Protein AF-A0A139WUT9-F1 (afdb_monomer_lite)

Structure (mmCIF, N/CA/C/O backbone):
data_AF-A0A139WUT9-F1
#
_entry.id   AF-A0A139WUT9-F1
#
loop_
_atom_site.group_PDB
_atom_site.id
_atom_site.type_symbol
_atom_site.label_atom_id
_atom_site.label_alt_id
_atom_site.label_comp_id
_atom_site.label_asym_id
_atom_site.label_entity_id
_atom_site.label_seq_id
_atom_site.pdbx_PDB_ins_code
_atom_site.Cartn_x
_atom_site.Cartn_y
_atom_site.Cartn_z
_atom_site.occupancy
_atom_site.B_iso_or_equiv
_atom_site.auth_seq_id
_atom_site.auth_comp_id
_atom_site.auth_asym_id
_atom_site.auth_atom_id
_atom_site.pdbx_PDB_model_num
ATOM 1 N N . MET A 1 1 ? 3.128 1.477 -8.642 1.00 85.12 1 MET A N 1
ATOM 2 C CA . MET A 1 1 ? 2.093 1.131 -7.634 1.00 85.12 1 MET A CA 1
ATOM 3 C C . MET A 1 1 ? 1.012 0.170 -8.130 1.00 85.12 1 MET A C 1
ATOM 5 O O . MET A 1 1 ? 0.556 -0.625 -7.320 1.00 85.12 1 MET A O 1
ATOM 9 N N . SER A 1 2 ? 0.575 0.210 -9.398 1.00 88.88 2 SER A N 1
ATOM 10 C CA . SER A 1 2 ? -0.510 -0.661 -9.900 1.00 88.88 2 SER A CA 1
ATOM 11 C C . SER A 1 2 ? -0.228 -2.159 -9.705 1.00 88.88 2 SER A C 1
ATOM 13 O O . SER A 1 2 ? -1.045 -2.843 -9.092 1.00 88.88 2 SER A O 1
ATOM 15 N N . ILE A 1 3 ? 0.965 -2.623 -10.101 1.00 90.62 3 ILE A N 1
ATOM 16 C CA . ILE A 1 3 ? 1.461 -3.992 -9.855 1.00 90.62 3 ILE A CA 1
ATOM 17 C C . ILE A 1 3 ? 1.461 -4.313 -8.352 1.00 90.62 3 ILE A C 1
ATOM 19 O O . ILE A 1 3 ? 0.866 -5.290 -7.915 1.00 90.62 3 ILE A O 1
ATOM 23 N N . ALA A 1 4 ? 2.057 -3.441 -7.529 1.00 91.75 4 ALA A N 1
ATOM 24 C CA . ALA A 1 4 ? 2.147 -3.640 -6.079 1.00 91.75 4 ALA A CA 1
ATOM 25 C C . ALA A 1 4 ? 0.775 -3.800 -5.399 1.00 91.75 4 ALA A C 1
ATOM 27 O O . ALA A 1 4 ? 0.636 -4.568 -4.453 1.00 91.75 4 ALA A O 1
ATOM 28 N N . ARG A 1 5 ? -0.248 -3.107 -5.911 1.00 92.00 5 ARG A N 1
ATOM 29 C CA . ARG A 1 5 ? 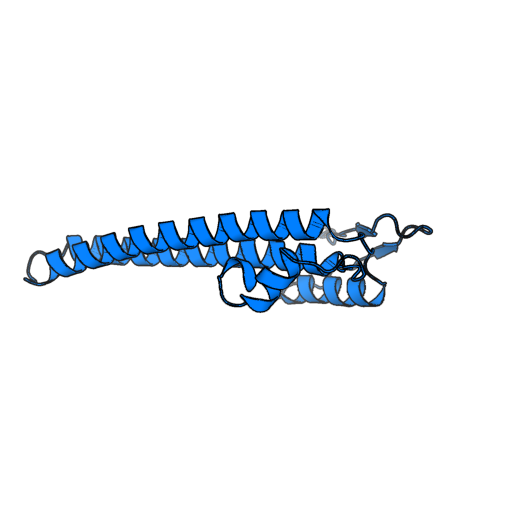-1.639 -3.191 -5.444 1.00 92.00 5 ARG A CA 1
ATOM 30 C C . ARG A 1 5 ? -2.425 -4.357 -6.057 1.00 92.00 5 ARG A C 1
ATOM 32 O O . ARG A 1 5 ? -3.617 -4.471 -5.787 1.00 92.00 5 ARG A O 1
ATOM 39 N N . GLY A 1 6 ? -1.802 -5.180 -6.903 1.00 91.81 6 GLY A N 1
ATOM 40 C CA . GLY A 1 6 ? -2.459 -6.280 -7.613 1.00 91.81 6 GLY A CA 1
ATOM 41 C C . GLY A 1 6 ? -3.528 -5.818 -8.606 1.00 91.81 6 GLY A C 1
ATOM 42 O O . GLY A 1 6 ? -4.512 -6.517 -8.810 1.00 91.81 6 GLY A O 1
ATOM 43 N N . ARG A 1 7 ? -3.390 -4.611 -9.172 1.00 92.31 7 ARG A N 1
ATOM 44 C CA . ARG A 1 7 ? -4.374 -4.020 -10.103 1.00 92.31 7 ARG A CA 1
ATOM 45 C C . ARG A 1 7 ? -3.968 -4.137 -11.569 1.00 92.31 7 ARG A C 1
ATOM 47 O O . ARG A 1 7 ? -4.690 -3.649 -12.429 1.00 92.31 7 ARG A O 1
ATOM 54 N N . ASP A 1 8 ? -2.800 -4.709 -11.834 1.00 92.56 8 ASP A N 1
ATOM 55 C CA . ASP A 1 8 ? -2.187 -4.732 -13.158 1.00 92.56 8 ASP A CA 1
ATOM 56 C C . ASP A 1 8 ? -1.375 -6.016 -13.343 1.00 92.56 8 ASP A C 1
ATOM 58 O O . ASP A 1 8 ? -0.145 -6.031 -13.289 1.00 92.56 8 ASP A O 1
ATOM 62 N N . GLU A 1 9 ? -2.109 -7.119 -13.476 1.00 89.94 9 GLU A N 1
ATOM 63 C CA . GLU A 1 9 ? -1.550 -8.461 -13.655 1.00 89.94 9 GLU A CA 1
ATOM 64 C C . GLU A 1 9 ? -0.777 -8.580 -14.975 1.00 89.94 9 GLU A C 1
ATOM 66 O O . GLU A 1 9 ? 0.250 -9.248 -15.029 1.00 89.94 9 GLU A O 1
ATOM 71 N N . GLN A 1 10 ? -1.211 -7.874 -16.025 1.00 87.19 10 GLN A N 1
ATOM 72 C CA . GLN A 1 10 ? -0.527 -7.872 -17.320 1.00 87.19 10 GLN A CA 1
ATOM 73 C C . GLN A 1 10 ? 0.861 -7.230 -17.226 1.00 87.19 10 GLN A C 1
ATOM 75 O O . GLN A 1 10 ? 1.831 -7.774 -17.756 1.00 87.19 10 GLN A O 1
ATOM 80 N N . ALA A 1 11 ? 0.988 -6.094 -16.528 1.00 87.56 11 ALA A N 1
ATOM 81 C CA . ALA A 1 11 ? 2.293 -5.479 -16.307 1.00 87.56 11 ALA A CA 1
ATOM 82 C C . ALA A 1 11 ? 3.181 -6.316 -15.371 1.00 87.56 11 ALA A C 1
ATOM 84 O O . ALA A 1 11 ? 4.401 -6.350 -15.551 1.00 87.56 11 ALA A O 1
ATOM 85 N N . GLU A 1 12 ? 2.592 -7.007 -14.389 1.00 89.69 12 GLU A N 1
ATOM 86 C CA . GLU A 1 12 ? 3.331 -7.946 -13.542 1.00 89.69 12 GLU A CA 1
ATOM 87 C C . GLU A 1 12 ? 3.887 -9.118 -14.359 1.00 89.69 12 GLU A C 1
ATOM 89 O O . GLU A 1 12 ? 5.082 -9.409 -14.264 1.00 89.69 12 GLU A O 1
ATOM 94 N N . ASP A 1 13 ? 3.059 -9.735 -15.204 1.00 89.00 13 ASP A N 1
ATOM 95 C CA . ASP A 1 13 ? 3.456 -10.834 -16.083 1.00 89.00 13 ASP A CA 1
ATOM 96 C C . ASP A 1 13 ? 4.582 -10.411 -17.034 1.00 89.00 13 ASP A C 1
ATOM 98 O O . ASP A 1 13 ? 5.619 -11.070 -17.092 1.00 89.00 13 ASP A O 1
ATOM 102 N N . LEU A 1 14 ? 4.461 -9.248 -17.682 1.00 86.81 14 LEU A N 1
ATOM 103 C CA . LEU A 1 14 ? 5.504 -8.716 -18.564 1.00 86.81 14 LEU A CA 1
ATOM 104 C C . LEU A 1 14 ? 6.834 -8.472 -17.826 1.00 86.81 14 LEU A C 1
ATOM 106 O O . LEU A 1 14 ? 7.920 -8.691 -18.376 1.00 86.81 14 LEU A O 1
ATOM 110 N N . LEU A 1 15 ? 6.779 -8.028 -16.569 1.00 86.50 15 LEU A N 1
ATOM 111 C CA . LEU A 1 15 ? 7.972 -7.825 -15.749 1.00 86.50 15 LEU A CA 1
ATOM 112 C C . LEU A 1 15 ? 8.634 -9.155 -15.348 1.00 86.50 15 LEU A C 1
ATOM 114 O O . LEU A 1 15 ? 9.870 -9.245 -15.307 1.00 86.50 15 LEU A O 1
ATOM 118 N N . GLN A 1 16 ? 7.840 -10.187 -15.045 1.00 88.38 16 GLN A N 1
ATOM 119 C CA . GLN A 1 16 ? 8.371 -11.516 -14.728 1.00 88.38 16 GLN A CA 1
ATOM 120 C C . GLN A 1 16 ? 8.914 -12.218 -15.977 1.00 88.38 16 GLN A C 1
ATOM 122 O O . GLN A 1 16 ? 10.027 -12.750 -15.941 1.00 88.38 16 GLN A O 1
ATOM 127 N N . ASN A 1 17 ? 8.183 -12.128 -17.085 1.00 87.81 17 ASN A N 1
ATOM 128 C CA . ASN A 1 17 ? 8.389 -12.868 -18.328 1.00 87.81 17 ASN A CA 1
ATOM 129 C C . ASN A 1 17 ? 8.852 -11.964 -19.481 1.00 87.81 17 ASN A C 1
ATOM 131 O O . ASN A 1 17 ? 8.454 -12.143 -20.630 1.00 87.81 17 ASN A O 1
ATOM 135 N N . THR A 1 18 ? 9.704 -10.978 -19.183 1.00 83.31 18 THR A N 1
ATOM 136 C CA . THR A 1 18 ? 10.187 -10.017 -20.186 1.00 83.31 18 THR A CA 1
ATOM 137 C C . THR A 1 18 ? 10.875 -10.742 -21.349 1.00 83.31 18 THR A C 1
ATOM 139 O O . THR A 1 18 ? 11.877 -11.427 -21.107 1.00 83.31 18 THR A O 1
ATOM 142 N N . PRO A 1 19 ? 10.399 -10.585 -22.599 1.00 84.56 19 PRO A N 1
ATOM 143 C CA . PRO A 1 19 ? 11.050 -11.185 -23.756 1.00 84.56 19 PRO A CA 1
ATOM 144 C C . PRO A 1 19 ? 12.485 -10.676 -23.907 1.00 84.56 19 PRO A C 1
ATOM 146 O O . PRO A 1 19 ? 12.754 -9.495 -23.709 1.00 84.56 19 PRO A O 1
ATOM 149 N N . THR A 1 20 ? 13.407 -11.544 -24.325 1.00 78.62 20 THR A N 1
ATOM 150 C CA . THR A 1 20 ? 14.843 -11.216 -24.438 1.00 78.62 20 THR A CA 1
ATOM 151 C C . THR A 1 20 ? 15.139 -10.084 -25.429 1.00 78.62 20 THR A C 1
ATOM 153 O O . THR A 1 20 ? 16.172 -9.438 -25.326 1.00 78.62 20 THR A O 1
ATOM 156 N N . LEU A 1 21 ? 14.233 -9.841 -26.381 1.00 81.75 21 LEU A N 1
ATOM 157 C CA . LEU A 1 21 ? 14.344 -8.781 -27.389 1.00 81.75 21 LEU A CA 1
ATOM 158 C C . LEU A 1 21 ? 13.767 -7.433 -26.926 1.00 81.75 21 LEU A C 1
ATOM 160 O O . LEU A 1 21 ? 13.824 -6.457 -27.671 1.00 81.75 21 LEU A O 1
ATOM 164 N N . VAL A 1 22 ? 13.174 -7.372 -25.730 1.00 76.75 22 VAL A N 1
ATOM 165 C CA . VAL A 1 22 ? 12.570 -6.153 -25.185 1.00 76.75 22 VAL A CA 1
ATOM 166 C C . VAL A 1 22 ? 13.528 -5.529 -24.178 1.00 76.75 22 VAL A C 1
ATOM 168 O O . VAL A 1 22 ? 13.771 -6.080 -23.106 1.00 76.75 22 VAL A O 1
ATOM 171 N N . HIS A 1 23 ? 14.032 -4.343 -24.513 1.00 74.06 23 HIS A N 1
ATOM 172 C CA . HIS A 1 23 ? 14.788 -3.502 -23.590 1.00 74.06 23 HIS A CA 1
ATOM 173 C C . HIS A 1 23 ? 13.825 -2.586 -22.838 1.00 74.06 23 HIS A C 1
ATOM 175 O O . HIS A 1 23 ? 13.059 -1.841 -23.450 1.00 74.06 23 HIS A O 1
ATOM 181 N N . MET A 1 24 ? 13.854 -2.643 -21.508 1.00 73.06 24 MET A N 1
ATOM 182 C CA . MET A 1 24 ? 13.062 -1.746 -20.673 1.00 73.06 24 MET A CA 1
ATOM 183 C C . MET A 1 24 ? 13.886 -0.519 -20.304 1.00 7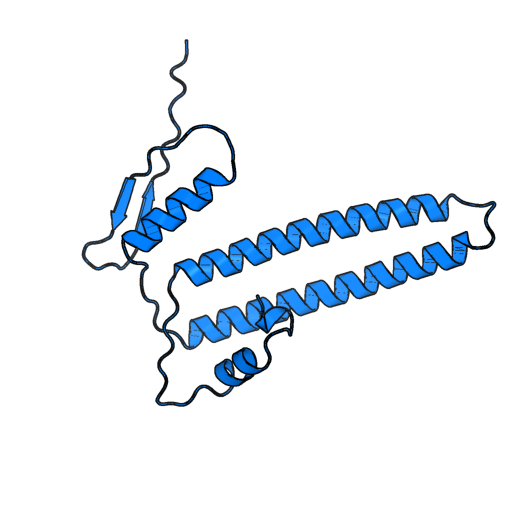3.06 24 MET A C 1
ATOM 185 O O . MET A 1 24 ? 14.978 -0.633 -19.750 1.00 73.06 24 MET A O 1
ATOM 189 N N . VAL A 1 25 ? 13.322 0.655 -20.562 1.00 74.75 25 VAL A N 1
ATOM 190 C CA . VAL A 1 25 ? 13.875 1.937 -20.130 1.00 74.75 25 VAL A CA 1
ATOM 191 C C . VAL A 1 25 ? 12.873 2.570 -19.182 1.00 74.75 25 VAL A C 1
ATOM 193 O O . VAL A 1 25 ? 11.699 2.711 -19.523 1.00 74.75 25 VAL A O 1
ATOM 196 N N . ILE A 1 26 ? 13.332 2.936 -17.987 1.00 70.56 26 ILE A N 1
ATOM 197 C CA . ILE A 1 26 ? 12.521 3.664 -17.010 1.00 70.56 26 ILE A CA 1
ATOM 198 C C . ILE A 1 26 ? 13.185 5.017 -16.768 1.00 70.56 26 ILE A C 1
ATOM 200 O O . ILE A 1 26 ? 14.325 5.045 -16.295 1.00 70.56 26 ILE A O 1
ATOM 204 N N . PRO A 1 27 ? 12.494 6.132 -17.062 1.00 77.12 27 PRO A N 1
ATOM 205 C CA . PRO A 1 27 ? 12.972 7.456 -16.694 1.00 77.12 27 PRO A CA 1
ATOM 206 C C . PRO A 1 27 ? 13.201 7.539 -15.186 1.00 77.12 27 PRO A C 1
ATOM 208 O O . PRO A 1 27 ? 12.380 7.058 -14.398 1.00 77.12 27 PRO A O 1
ATOM 211 N N . SER A 1 28 ? 14.281 8.194 -14.754 1.00 72.88 28 SER A N 1
ATOM 212 C CA . SER A 1 28 ? 14.584 8.295 -13.320 1.00 72.88 28 SER A CA 1
ATOM 213 C C . SER A 1 28 ? 13.454 8.950 -12.510 1.00 72.88 28 SER A C 1
ATOM 215 O O . SER A 1 28 ? 13.273 8.646 -11.330 1.00 72.88 28 SER A O 1
ATOM 217 N N . LEU A 1 29 ? 12.674 9.830 -13.150 1.00 74.38 29 LEU A N 1
ATOM 218 C CA . LEU A 1 29 ? 11.498 10.467 -12.567 1.00 74.38 29 LEU A CA 1
ATOM 219 C C . LEU A 1 29 ? 10.466 9.437 -12.096 1.00 74.38 29 LEU A C 1
ATOM 221 O O . LEU A 1 29 ? 9.951 9.554 -10.988 1.00 74.38 29 LEU A O 1
ATOM 225 N N . CYS A 1 30 ? 10.232 8.375 -12.865 1.00 74.69 30 CYS A N 1
ATOM 226 C CA . CYS A 1 30 ? 9.258 7.346 -12.510 1.00 74.69 30 CYS A CA 1
ATOM 227 C C . CYS A 1 30 ? 9.651 6.583 -11.232 1.00 74.69 30 CYS A C 1
ATOM 229 O O . CYS A 1 30 ? 8.775 6.144 -10.479 1.00 74.69 30 CYS A O 1
ATOM 231 N N . TYR A 1 31 ? 10.953 6.449 -10.935 1.00 77.69 31 TYR A N 1
ATOM 232 C CA . TYR A 1 31 ? 11.415 5.898 -9.654 1.00 77.69 31 TYR A CA 1
ATOM 233 C C . TYR A 1 31 ? 11.069 6.828 -8.490 1.00 77.69 31 TYR A C 1
ATOM 235 O O . TYR A 1 31 ? 10.563 6.370 -7.463 1.00 77.69 31 TYR A O 1
ATOM 243 N N . PHE A 1 32 ? 11.297 8.131 -8.662 1.00 78.75 32 PHE A N 1
ATOM 244 C CA . PHE A 1 32 ? 10.953 9.139 -7.662 1.00 78.75 32 PHE A CA 1
ATOM 245 C C . PHE A 1 32 ? 9.438 9.222 -7.428 1.00 78.75 32 PHE A C 1
ATOM 247 O O . PHE A 1 32 ? 8.981 9.178 -6.285 1.00 78.75 32 PHE A O 1
ATOM 254 N N . GLU A 1 33 ? 8.638 9.264 -8.493 1.00 78.81 33 GLU A N 1
ATOM 255 C CA . GLU A 1 33 ? 7.173 9.241 -8.418 1.00 78.81 33 GLU A CA 1
ATOM 256 C C . GLU A 1 33 ? 6.661 7.989 -7.702 1.00 78.81 33 GLU A C 1
ATOM 258 O O . GLU A 1 33 ? 5.760 8.062 -6.867 1.00 78.81 33 GLU A O 1
ATOM 263 N N . SER A 1 34 ? 7.269 6.833 -7.971 1.00 81.88 34 SER A N 1
ATOM 264 C CA . SER A 1 34 ? 6.895 5.577 -7.322 1.00 81.88 34 SER A CA 1
ATOM 265 C C . SER A 1 34 ? 7.156 5.601 -5.813 1.00 81.88 34 SER A C 1
ATOM 267 O O . SER A 1 34 ? 6.289 5.183 -5.048 1.00 81.88 34 SER A O 1
ATOM 269 N N . LEU A 1 35 ? 8.315 6.111 -5.380 1.00 84.69 35 LEU A N 1
ATOM 270 C CA . LEU A 1 35 ? 8.666 6.232 -3.959 1.00 84.69 35 LEU A CA 1
ATOM 271 C C . LEU A 1 35 ? 7.797 7.270 -3.244 1.00 84.69 35 LEU A C 1
ATOM 273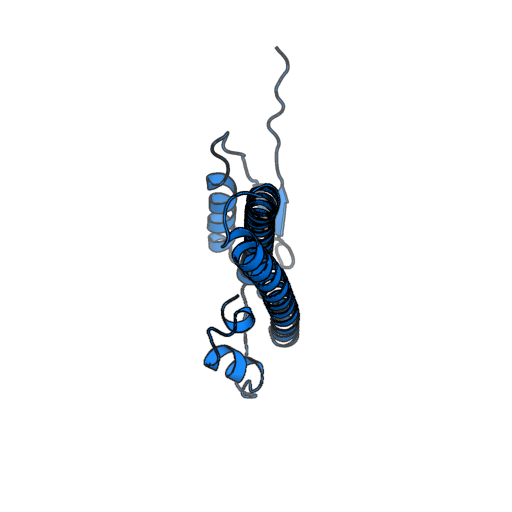 O O . LEU A 1 35 ? 7.224 6.983 -2.199 1.00 84.69 35 LEU A O 1
ATOM 277 N N . THR A 1 36 ? 7.619 8.448 -3.844 1.00 82.81 36 THR A N 1
ATOM 278 C CA . THR A 1 36 ? 6.757 9.495 -3.272 1.00 82.81 36 THR A CA 1
ATOM 279 C C . THR A 1 36 ? 5.294 9.064 -3.190 1.00 82.81 36 THR A C 1
ATOM 281 O O . THR A 1 36 ? 4.594 9.439 -2.249 1.00 82.81 36 THR A O 1
ATOM 284 N N . THR A 1 37 ? 4.817 8.252 -4.138 1.00 85.31 37 THR A N 1
ATOM 285 C CA . THR A 1 37 ? 3.478 7.656 -4.061 1.00 85.31 37 THR A CA 1
ATOM 286 C C . THR A 1 37 ? 3.383 6.668 -2.900 1.00 85.31 37 THR A C 1
ATOM 288 O O . THR A 1 37 ? 2.400 6.717 -2.165 1.00 85.31 37 THR A O 1
ATOM 291 N N . LEU A 1 38 ? 4.398 5.820 -2.683 1.00 87.06 38 LEU A N 1
ATOM 292 C CA . LEU A 1 38 ? 4.438 4.926 -1.522 1.00 87.06 38 LEU A CA 1
ATOM 293 C C . LEU A 1 38 ? 4.392 5.722 -0.205 1.00 87.06 38 LEU A C 1
ATOM 295 O O . LEU A 1 38 ? 3.574 5.406 0.654 1.00 87.06 38 LEU A O 1
ATOM 299 N N . ASP A 1 39 ? 5.181 6.793 -0.075 1.00 83.62 39 ASP A N 1
ATOM 300 C CA . ASP A 1 39 ? 5.185 7.648 1.123 1.00 83.62 39 ASP A CA 1
ATOM 301 C C . ASP A 1 39 ? 3.810 8.281 1.397 1.00 83.62 39 ASP A C 1
ATOM 303 O O . ASP A 1 39 ? 3.370 8.393 2.545 1.00 83.62 39 ASP A O 1
ATOM 307 N N . LEU A 1 40 ? 3.109 8.717 0.344 1.00 88.06 40 LEU A N 1
ATOM 308 C CA . LEU A 1 40 ? 1.748 9.250 0.460 1.00 88.06 40 LEU A CA 1
ATOM 309 C C . LEU A 1 40 ? 0.752 8.171 0.899 1.00 88.06 40 LEU A C 1
ATOM 311 O O . LEU A 1 40 ? -0.111 8.444 1.735 1.00 88.06 40 LEU A O 1
ATOM 315 N N . GLU A 1 41 ? 0.874 6.954 0.368 1.00 89.75 41 GLU A N 1
ATOM 316 C CA . GLU A 1 41 ? 0.052 5.819 0.790 1.00 89.75 41 GLU A CA 1
ATOM 317 C C . GLU A 1 41 ? 0.307 5.443 2.252 1.00 89.75 41 GLU A C 1
ATOM 319 O O . GLU A 1 41 ? -0.646 5.199 2.987 1.00 89.75 41 GLU A O 1
ATOM 324 N N . GLU A 1 42 ? 1.558 5.460 2.713 1.00 90.31 42 GLU A N 1
ATOM 325 C CA . GLU A 1 42 ? 1.889 5.200 4.117 1.00 90.31 42 GLU A CA 1
ATOM 326 C C . GLU A 1 42 ? 1.258 6.229 5.055 1.00 90.31 42 GLU A C 1
ATOM 328 O O . GLU A 1 42 ? 0.660 5.846 6.062 1.00 90.31 42 GLU A O 1
ATOM 333 N N . LYS A 1 43 ? 1.310 7.518 4.700 1.00 92.50 43 LYS A N 1
ATOM 334 C CA . LYS A 1 43 ? 0.630 8.581 5.460 1.00 92.50 43 LYS A CA 1
ATOM 335 C C . LYS A 1 43 ? -0.877 8.343 5.527 1.00 92.50 43 LYS A C 1
ATOM 337 O O . LYS A 1 43 ? -1.448 8.351 6.614 1.00 92.50 43 LYS A O 1
ATOM 342 N N . TYR A 1 44 ? -1.505 8.056 4.386 1.00 94.19 44 TYR A N 1
ATOM 343 C CA . TYR A 1 44 ? -2.930 7.729 4.334 1.00 94.19 44 TYR A CA 1
ATOM 344 C C . TYR A 1 44 ? -3.281 6.512 5.207 1.00 94.19 44 TYR A C 1
ATOM 346 O O . TYR A 1 44 ? -4.272 6.537 5.940 1.00 94.19 44 TYR A O 1
ATOM 354 N N . ASN A 1 45 ? -2.458 5.461 5.170 1.00 95.25 45 ASN A N 1
ATOM 355 C CA . ASN A 1 45 ? -2.669 4.253 5.964 1.00 95.25 45 ASN A CA 1
ATOM 356 C C . ASN A 1 45 ? -2.603 4.547 7.469 1.00 95.25 45 ASN A C 1
ATOM 358 O O . ASN A 1 45 ? -3.444 4.055 8.223 1.00 95.25 45 ASN A O 1
ATOM 362 N N . GLN A 1 46 ? -1.653 5.379 7.910 1.00 95.50 46 GLN A N 1
ATOM 363 C CA . GLN A 1 46 ? -1.565 5.804 9.310 1.00 95.50 46 GLN A CA 1
ATOM 364 C C . GLN A 1 46 ? -2.786 6.623 9.737 1.00 95.50 46 GLN A C 1
ATOM 366 O O . GLN A 1 46 ? -3.372 6.356 10.787 1.00 95.50 46 GLN A O 1
ATOM 371 N N . ASP A 1 47 ? -3.229 7.566 8.905 1.00 97.38 47 ASP A N 1
AT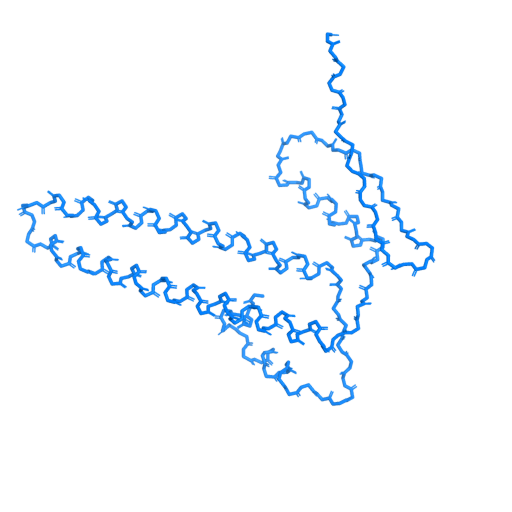OM 372 C CA . ASP A 1 47 ? -4.424 8.365 9.185 1.00 97.38 47 ASP A CA 1
ATOM 373 C C . ASP A 1 47 ? -5.681 7.495 9.310 1.00 97.38 47 ASP A C 1
ATOM 375 O O . ASP A 1 47 ? -6.504 7.700 10.209 1.00 97.38 47 ASP A O 1
ATOM 379 N N . PHE A 1 48 ? -5.830 6.496 8.437 1.00 97.44 48 PHE A N 1
ATOM 380 C CA . PHE A 1 48 ? -6.927 5.536 8.515 1.00 97.44 48 PHE A CA 1
ATOM 381 C C . PHE A 1 48 ? -6.871 4.706 9.805 1.00 97.44 48 PHE A C 1
ATOM 383 O O . PHE A 1 48 ? -7.878 4.599 10.508 1.00 97.44 48 PHE A O 1
ATOM 390 N N . LEU A 1 49 ? -5.699 4.172 10.165 1.00 98.00 49 LEU A N 1
ATOM 391 C CA . LEU A 1 49 ? -5.509 3.408 11.402 1.00 98.00 49 LEU A CA 1
ATOM 392 C C . LEU A 1 49 ? -5.815 4.241 12.651 1.00 98.00 49 LEU A C 1
ATOM 394 O O . LEU A 1 49 ? -6.431 3.733 13.589 1.00 98.00 49 LEU A O 1
ATOM 398 N N . ASN A 1 50 ? -5.435 5.518 12.656 1.00 97.94 50 ASN A N 1
ATOM 399 C CA . ASN A 1 50 ? -5.745 6.444 13.742 1.00 97.94 50 ASN A CA 1
ATOM 400 C C . ASN A 1 50 ? -7.257 6.626 13.903 1.00 97.94 50 ASN A C 1
ATOM 402 O O . ASN A 1 50 ? -7.780 6.461 15.005 1.00 97.94 50 ASN A O 1
ATOM 406 N N . LYS A 1 51 ? -7.976 6.879 12.802 1.00 98.00 51 LYS A N 1
ATOM 407 C CA . LYS A 1 51 ? -9.446 6.980 12.809 1.00 98.00 51 LYS A CA 1
ATOM 408 C C . LYS A 1 51 ? -10.100 5.684 13.284 1.00 98.00 51 LYS A C 1
ATOM 410 O O . LYS A 1 51 ? -11.021 5.724 14.095 1.00 98.00 51 LYS A O 1
ATOM 415 N N . LEU A 1 52 ? -9.596 4.539 12.835 1.00 97.69 52 LEU A N 1
ATOM 416 C CA . LEU A 1 52 ? -10.114 3.234 13.230 1.00 97.69 52 LEU A CA 1
ATOM 417 C C . LEU A 1 52 ? -9.914 2.966 14.730 1.00 97.69 52 LEU A C 1
ATOM 419 O O . LEU A 1 52 ? -10.826 2.481 15.393 1.00 97.69 52 LEU A O 1
ATOM 423 N N . ASN A 1 53 ? -8.758 3.335 15.289 1.00 98.25 53 ASN A N 1
ATOM 424 C CA . ASN A 1 53 ? -8.502 3.236 16.728 1.00 98.25 53 ASN A CA 1
ATOM 425 C C . ASN A 1 53 ? -9.443 4.127 17.547 1.00 98.25 53 ASN A C 1
ATOM 427 O O . ASN A 1 53 ? -9.918 3.695 18.594 1.00 98.25 53 ASN A O 1
ATOM 431 N N . LEU A 1 54 ? -9.737 5.345 17.077 1.00 98.06 54 LEU A N 1
ATOM 432 C CA . LEU A 1 54 ? -10.717 6.219 17.730 1.00 98.06 54 LEU A CA 1
ATOM 433 C C . LEU A 1 54 ? -12.098 5.557 17.774 1.00 98.06 54 LEU A C 1
ATOM 435 O O . LEU A 1 54 ? -12.695 5.486 18.843 1.00 98.06 54 LEU A O 1
ATOM 439 N N . GLN A 1 55 ? -12.552 4.990 16.653 1.00 97.12 55 GLN A N 1
ATOM 440 C CA . GLN A 1 55 ? -13.840 4.292 16.581 1.00 97.12 55 GLN A CA 1
ATOM 441 C C . GLN A 1 55 ? -13.899 3.051 17.481 1.00 97.12 55 GLN A C 1
ATOM 443 O O . GLN A 1 55 ? -14.909 2.823 18.144 1.00 97.12 55 GLN A O 1
ATOM 448 N N . ILE A 1 56 ? -12.811 2.275 17.565 1.00 97.44 56 ILE A N 1
ATOM 449 C CA . ILE A 1 56 ? -12.708 1.149 18.506 1.00 97.44 56 ILE A CA 1
ATOM 450 C C . ILE A 1 56 ? -12.862 1.650 19.946 1.00 97.44 56 ILE A C 1
ATOM 452 O O . ILE A 1 56 ? -13.679 1.116 20.690 1.00 97.44 56 ILE A O 1
ATOM 456 N N . ASN A 1 57 ? -12.120 2.693 20.326 1.00 97.00 57 ASN A N 1
ATOM 457 C CA . ASN A 1 57 ? -12.142 3.236 21.685 1.00 97.00 57 ASN A CA 1
ATOM 458 C C . ASN A 1 57 ? -13.515 3.815 22.066 1.00 97.00 57 ASN A C 1
ATOM 460 O O . ASN A 1 57 ? -13.927 3.708 23.219 1.00 97.00 57 ASN A O 1
ATOM 464 N N . GLU A 1 58 ? -14.211 4.456 21.125 1.00 95.38 58 GLU A N 1
ATOM 465 C CA . GLU A 1 58 ? -15.571 4.965 21.329 1.00 95.38 58 GLU A CA 1
ATOM 466 C C . GLU A 1 58 ? -16.566 3.818 21.524 1.00 95.38 58 GLU A C 1
ATOM 468 O O . GLU A 1 58 ? -17.313 3.816 22.501 1.00 95.38 58 GLU A O 1
ATOM 473 N N . ALA A 1 59 ? -16.520 2.804 20.657 1.00 95.00 59 ALA A N 1
ATOM 474 C CA . ALA A 1 59 ? -17.397 1.642 20.741 1.00 95.00 59 ALA A CA 1
ATOM 475 C C . ALA A 1 59 ? -17.151 0.797 22.004 1.00 95.00 59 ALA A C 1
ATOM 477 O O . ALA A 1 59 ? -18.096 0.277 22.588 1.00 95.00 59 ALA A O 1
ATOM 478 N N . GLU A 1 60 ? -15.907 0.697 22.483 1.00 96.12 60 GLU A N 1
ATOM 479 C CA . GLU A 1 60 ? -15.578 0.007 23.740 1.00 96.12 60 GLU A CA 1
ATOM 480 C C . GLU A 1 60 ? -16.164 0.694 24.983 1.00 96.12 60 GLU A C 1
ATOM 482 O O . GLU A 1 60 ? -16.368 0.050 26.015 1.00 96.12 60 GLU A O 1
ATOM 487 N N . ARG A 1 61 ? -16.435 2.003 24.908 1.00 95.56 61 ARG A N 1
ATOM 488 C CA . ARG A 1 61 ? -17.045 2.766 26.007 1.00 95.56 61 ARG A CA 1
ATOM 489 C C . ARG A 1 61 ? -18.564 2.634 26.045 1.00 95.56 61 ARG A C 1
ATOM 491 O O . ARG A 1 61 ? -19.155 2.928 27.085 1.00 95.56 61 ARG A O 1
ATOM 498 N N . ASP A 1 62 ? -19.184 2.195 24.954 1.00 94.50 62 ASP A N 1
ATOM 499 C CA . ASP A 1 62 ? -20.620 1.957 24.891 1.00 94.50 62 ASP A CA 1
ATOM 500 C C . ASP A 1 62 ? -20.979 0.672 25.653 1.00 94.50 62 ASP A C 1
ATOM 502 O O . ASP A 1 62 ? -20.752 -0.451 25.205 1.00 94.50 62 ASP A O 1
ATOM 506 N N . LYS A 1 63 ? -21.536 0.858 26.853 1.00 91.44 63 LYS A N 1
ATOM 507 C CA . LYS A 1 63 ? -22.009 -0.229 27.724 1.00 91.44 63 LYS A CA 1
ATOM 508 C C . LYS A 1 63 ? -23.512 -0.475 27.608 1.00 91.44 63 LYS A C 1
ATOM 510 O O . LYS A 1 63 ? -24.018 -1.380 28.269 1.00 91.44 63 LYS A O 1
ATOM 515 N N . THR A 1 64 ? -24.233 0.353 26.857 1.00 93.12 64 THR A N 1
ATOM 516 C CA . THR A 1 64 ? -25.701 0.336 26.809 1.00 93.12 64 THR A CA 1
ATOM 517 C C . THR A 1 64 ? -26.223 -0.314 25.532 1.00 93.12 64 THR A C 1
ATOM 519 O O . THR A 1 64 ? -27.307 -0.896 25.551 1.00 93.12 64 THR A O 1
ATOM 522 N N . SER A 1 65 ? -25.456 -0.277 24.441 1.00 91.88 65 SER A N 1
ATOM 523 C CA . SER A 1 65 ? -25.793 -0.950 23.190 1.00 91.88 65 SER A CA 1
ATOM 524 C C . SER A 1 65 ? -25.432 -2.434 23.212 1.00 91.88 65 SER A C 1
ATOM 526 O O . SER A 1 65 ? -24.287 -2.828 23.436 1.00 91.88 65 SER A O 1
ATOM 528 N N . GLN A 1 66 ? -26.402 -3.279 22.860 1.00 89.00 66 GLN A N 1
ATOM 529 C CA . GLN A 1 66 ? -26.187 -4.719 22.673 1.00 89.00 66 GLN A CA 1
ATOM 530 C C . GLN A 1 66 ? -25.297 -5.030 21.456 1.00 89.00 66 GLN A C 1
ATOM 532 O O . GLN A 1 66 ? -24.727 -6.115 21.368 1.00 89.00 66 GLN A O 1
ATOM 537 N N . PHE A 1 67 ? -25.140 -4.077 20.532 1.00 93.44 67 PHE A N 1
ATOM 538 C CA . PHE A 1 67 ? -24.320 -4.238 19.330 1.00 93.44 67 PHE A CA 1
ATOM 539 C C . PHE A 1 67 ? -22.870 -3.774 19.514 1.00 93.44 67 PHE A C 1
ATOM 541 O O . PHE A 1 67 ? -22.032 -4.088 18.669 1.00 93.44 67 PHE A O 1
ATOM 548 N N . ALA A 1 68 ? -22.548 -3.070 20.608 1.00 92.38 68 ALA A N 1
ATOM 549 C CA . ALA A 1 68 ? -21.225 -2.481 20.829 1.00 92.38 68 ALA A CA 1
ATOM 550 C C . ALA A 1 68 ? -20.101 -3.528 20.787 1.00 92.38 68 ALA A C 1
ATOM 552 O O . ALA A 1 68 ? -19.099 -3.337 20.102 1.00 92.38 68 ALA A O 1
ATOM 553 N N . GLN A 1 69 ? -20.288 -4.681 21.439 1.00 91.44 69 GLN A N 1
ATOM 554 C CA . GLN A 1 69 ? -19.278 -5.748 21.455 1.00 91.44 69 GLN A CA 1
ATOM 555 C C . GLN A 1 69 ? -19.005 -6.322 20.059 1.00 91.44 69 GLN A C 1
ATOM 557 O O . GLN A 1 69 ? -17.846 -6.522 19.684 1.00 91.44 69 GLN A O 1
ATOM 562 N N . LEU A 1 70 ? -20.063 -6.563 19.277 1.00 95.00 70 LEU A N 1
ATOM 563 C CA . LEU A 1 70 ? -19.932 -7.053 17.906 1.00 95.00 70 LEU A CA 1
ATOM 564 C C . LEU A 1 70 ? -19.230 -6.015 17.026 1.00 95.00 70 LEU A C 1
ATOM 566 O O . LEU A 1 70 ? -18.311 -6.360 16.286 1.00 95.00 70 LEU A O 1
ATOM 570 N N . TYR A 1 71 ? -19.617 -4.746 17.151 1.00 96.19 71 TYR A N 1
ATOM 571 C CA . TYR A 1 71 ? -19.012 -3.651 16.402 1.00 96.19 71 TYR A CA 1
ATOM 572 C C . TYR A 1 71 ? -17.514 -3.507 16.714 1.00 96.19 71 TYR A C 1
ATOM 574 O O . TYR A 1 71 ? -16.695 -3.491 15.796 1.00 96.19 71 TYR A O 1
ATOM 582 N N . VAL A 1 72 ? -17.121 -3.529 17.995 1.00 96.94 72 VAL A N 1
ATOM 583 C CA . VAL A 1 72 ? -15.706 -3.529 18.416 1.00 96.94 72 VAL A CA 1
ATOM 584 C C . VAL A 1 72 ? -14.939 -4.697 17.794 1.00 96.94 72 VAL A C 1
ATOM 586 O O . VAL A 1 72 ? -13.834 -4.506 17.280 1.00 96.94 72 VAL A O 1
ATOM 589 N N . SER A 1 73 ? -15.508 -5.906 17.827 1.00 96.19 73 SER A N 1
ATOM 590 C CA . SER A 1 73 ? -14.880 -7.095 17.243 1.00 96.19 73 SER A CA 1
ATOM 591 C C . SER A 1 73 ? -14.639 -6.925 15.739 1.00 96.19 73 SER A C 1
ATOM 593 O O . SER A 1 73 ? -13.527 -7.164 15.260 1.00 96.19 73 SER A O 1
ATOM 595 N N . GLN A 1 74 ? -15.635 -6.422 15.007 1.00 97.56 74 GLN A N 1
ATOM 596 C CA . GLN A 1 74 ? -15.530 -6.163 13.571 1.00 97.56 74 GLN A CA 1
ATOM 597 C C . GLN A 1 74 ? -14.473 -5.102 13.248 1.00 97.56 74 GLN A C 1
ATOM 599 O O . GLN A 1 74 ? -13.657 -5.312 12.351 1.00 97.56 74 GLN A O 1
ATOM 604 N N . LEU A 1 75 ? -14.422 -3.998 14.000 1.00 98.00 75 LEU A N 1
ATOM 605 C CA . LEU A 1 75 ? -13.414 -2.953 13.798 1.00 98.00 75 LEU A CA 1
ATOM 606 C C . LEU A 1 75 ? -11.990 -3.459 14.076 1.00 98.00 75 LEU A C 1
ATOM 608 O O . LEU A 1 75 ? -11.063 -3.152 13.322 1.00 98.00 75 LEU A O 1
ATOM 612 N N . LYS A 1 76 ? -11.799 -4.273 15.123 1.00 98.12 76 LYS A N 1
ATOM 613 C CA . LYS A 1 76 ? -10.502 -4.908 15.416 1.00 98.12 76 LYS A CA 1
ATOM 614 C C . LYS A 1 76 ? -10.079 -5.857 14.297 1.00 98.12 76 LYS A C 1
ATOM 616 O O . LYS A 1 76 ? -8.923 -5.818 13.877 1.00 98.12 76 LYS A O 1
ATOM 621 N N . GLN A 1 77 ? -11.006 -6.654 13.769 1.00 98.12 77 GLN A N 1
ATOM 622 C CA . GLN A 1 77 ? -10.722 -7.541 12.643 1.00 98.12 77 GLN A CA 1
ATOM 623 C C . GLN A 1 77 ? -10.398 -6.759 11.362 1.00 98.12 77 GLN A C 1
ATOM 625 O O . GLN A 1 77 ? -9.465 -7.119 10.638 1.00 98.12 77 GLN A O 1
ATOM 630 N N . ALA A 1 78 ? -11.115 -5.664 11.101 1.00 98.06 78 ALA A N 1
ATOM 631 C CA . ALA A 1 78 ? -10.825 -4.763 9.991 1.00 98.06 78 ALA A CA 1
ATOM 632 C C . ALA A 1 78 ? -9.419 -4.160 10.118 1.00 98.06 78 ALA A C 1
ATOM 634 O O . ALA A 1 78 ? -8.678 -4.146 9.141 1.00 98.06 78 ALA A O 1
ATOM 635 N N . LYS A 1 79 ? -9.006 -3.751 11.326 1.00 98.38 79 LYS A N 1
ATOM 636 C CA . LYS A 1 79 ? -7.652 -3.243 11.600 1.00 98.38 79 LYS A CA 1
ATOM 637 C C . LYS A 1 79 ? -6.572 -4.277 11.284 1.00 98.38 79 LYS A C 1
ATOM 639 O O . LYS A 1 79 ? -5.577 -3.942 10.646 1.00 98.38 79 LYS A O 1
ATOM 644 N N . ILE A 1 80 ? -6.760 -5.519 11.734 1.00 98.31 80 ILE A N 1
ATOM 645 C CA . ILE A 1 80 ? -5.827 -6.625 11.466 1.00 98.31 80 ILE A CA 1
ATOM 646 C C . ILE A 1 80 ? -5.713 -6.851 9.957 1.00 98.31 80 ILE A C 1
ATOM 648 O O . ILE A 1 80 ? -4.612 -6.827 9.413 1.00 98.31 80 ILE A O 1
ATOM 652 N N . SER A 1 81 ? -6.855 -6.993 9.282 1.00 98.19 81 SER A N 1
ATOM 653 C CA . SER A 1 81 ? -6.911 -7.268 7.843 1.00 98.19 81 SER A CA 1
ATOM 654 C C . SER A 1 81 ? -6.297 -6.128 7.024 1.00 98.19 81 SER A C 1
ATOM 656 O O . SER A 1 81 ? -5.544 -6.376 6.085 1.00 98.19 81 SER A O 1
ATOM 658 N N . PHE A 1 82 ? -6.561 -4.878 7.415 1.00 98.06 82 PHE A N 1
ATOM 659 C CA . PHE A 1 82 ? -5.978 -3.692 6.795 1.00 98.06 82 PHE A CA 1
ATOM 660 C C . PHE A 1 82 ? -4.453 -3.675 6.929 1.00 98.06 82 PHE A C 1
ATOM 662 O O . PHE A 1 82 ? -3.769 -3.546 5.921 1.00 98.06 82 PHE A O 1
ATOM 669 N N . ASN A 1 83 ? -3.913 -3.886 8.136 1.00 97.69 83 ASN A N 1
ATOM 670 C CA . ASN A 1 83 ? -2.463 -3.948 8.358 1.00 97.69 83 ASN A CA 1
ATOM 671 C C . ASN A 1 83 ? -1.790 -5.044 7.522 1.00 97.69 83 ASN A C 1
ATOM 673 O O . ASN A 1 83 ? -0.747 -4.806 6.912 1.00 97.69 83 ASN A O 1
ATOM 677 N N . SER A 1 84 ? -2.382 -6.243 7.480 1.00 97.62 84 SER A N 1
ATOM 678 C CA . SER A 1 84 ? -1.880 -7.339 6.646 1.00 97.62 84 SER A CA 1
ATOM 679 C C . SER A 1 84 ? -1.848 -6.940 5.171 1.00 97.62 84 SER A C 1
ATOM 681 O O . SER A 1 84 ? -0.819 -7.099 4.519 1.00 97.62 84 SER A O 1
ATOM 683 N N . HIS A 1 85 ? -2.931 -6.345 4.666 1.00 96.12 85 HIS A N 1
ATOM 684 C CA . HIS A 1 85 ? -3.027 -5.905 3.276 1.00 96.12 85 HIS A CA 1
ATOM 685 C C . HIS A 1 85 ? -2.025 -4.791 2.922 1.00 96.12 85 HIS A C 1
ATOM 687 O O . HIS A 1 85 ? -1.406 -4.822 1.854 1.00 96.12 85 HIS A O 1
ATOM 693 N N . THR A 1 86 ? -1.822 -3.810 3.808 1.00 96.25 86 THR A N 1
ATOM 694 C CA . THR A 1 86 ? -0.858 -2.723 3.575 1.00 96.25 86 THR A CA 1
ATOM 695 C C . THR A 1 86 ? 0.582 -3.221 3.599 1.00 96.25 86 THR A C 1
ATOM 697 O O . THR A 1 86 ? 1.387 -2.788 2.774 1.00 96.25 86 THR A O 1
ATOM 700 N N . ASN A 1 87 ? 0.905 -4.158 4.496 1.00 96.06 87 ASN A N 1
ATOM 701 C CA . ASN A 1 87 ? 2.234 -4.769 4.553 1.00 96.06 87 ASN A CA 1
ATOM 702 C C . ASN A 1 87 ? 2.520 -5.577 3.289 1.00 96.06 87 ASN A C 1
ATOM 704 O O . ASN A 1 87 ? 3.559 -5.384 2.664 1.00 96.06 87 ASN A O 1
ATOM 708 N N . GLU A 1 88 ? 1.564 -6.399 2.860 1.00 96.75 88 GLU A N 1
ATOM 709 C CA . GLU A 1 88 ? 1.680 -7.167 1.624 1.00 96.75 88 GLU A CA 1
ATOM 710 C C . GLU A 1 88 ? 1.880 -6.250 0.405 1.00 96.75 88 GLU A C 1
ATOM 712 O O . GLU A 1 88 ? 2.767 -6.477 -0.417 1.00 96.75 88 GLU A O 1
ATOM 717 N N . THR A 1 89 ? 1.114 -5.158 0.313 1.00 95.75 89 THR A N 1
ATOM 718 C CA . THR A 1 89 ? 1.265 -4.166 -0.764 1.00 95.75 89 THR A CA 1
ATOM 719 C C . THR A 1 89 ? 2.662 -3.533 -0.758 1.00 95.75 89 THR A C 1
ATOM 721 O O . THR A 1 89 ? 3.278 -3.380 -1.816 1.00 95.75 89 THR A O 1
ATOM 724 N N . LYS A 1 90 ? 3.199 -3.194 0.422 1.00 95.12 90 LYS A N 1
ATOM 725 C CA . LYS A 1 90 ? 4.545 -2.617 0.578 1.00 95.12 90 LYS A CA 1
ATOM 726 C C . LYS A 1 90 ? 5.645 -3.609 0.190 1.00 95.12 90 LYS A C 1
ATOM 728 O O . LYS A 1 90 ? 6.589 -3.241 -0.508 1.00 95.12 90 LYS A O 1
ATOM 733 N N . GLU A 1 91 ? 5.514 -4.873 0.577 1.00 96.06 91 GLU A N 1
ATOM 734 C CA . GLU A 1 91 ? 6.444 -5.932 0.174 1.00 96.06 91 GLU A CA 1
ATOM 735 C C . GLU A 1 91 ? 6.436 -6.139 -1.345 1.00 96.06 91 GLU A C 1
ATOM 737 O O . GLU A 1 91 ? 7.496 -6.138 -1.985 1.00 96.06 91 GLU A O 1
ATOM 742 N N . ARG A 1 92 ? 5.245 -6.235 -1.953 1.00 95.62 92 ARG A N 1
ATOM 743 C CA . ARG A 1 92 ? 5.098 -6.329 -3.413 1.00 95.62 92 ARG A CA 1
ATOM 744 C C . ARG A 1 92 ? 5.673 -5.105 -4.118 1.00 95.62 92 ARG A C 1
ATOM 746 O O . ARG A 1 92 ? 6.285 -5.259 -5.178 1.00 95.62 92 ARG A O 1
ATOM 753 N N . PHE A 1 93 ? 5.531 -3.911 -3.540 1.00 95.12 93 PHE A N 1
ATOM 754 C CA . PHE A 1 93 ? 6.145 -2.700 -4.077 1.00 95.12 93 PHE A CA 1
ATOM 75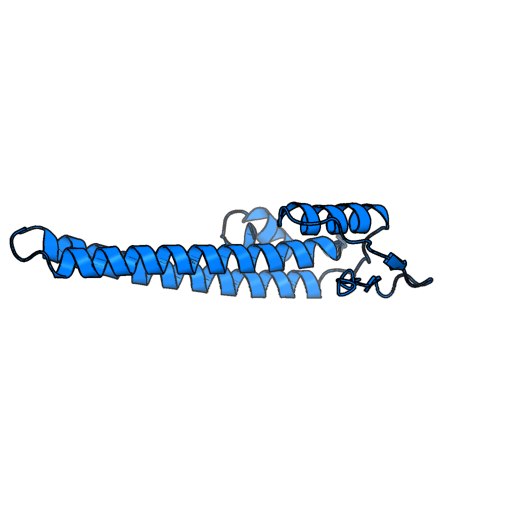5 C C . PHE A 1 93 ? 7.658 -2.835 -4.172 1.00 95.12 93 PHE A C 1
ATOM 757 O O . PHE A 1 93 ? 8.186 -2.720 -5.274 1.00 95.12 93 PHE A O 1
ATOM 764 N N . TYR A 1 94 ? 8.355 -3.120 -3.068 1.00 92.81 94 TYR A N 1
ATOM 765 C CA . TYR A 1 94 ? 9.817 -3.203 -3.100 1.00 92.81 94 TYR A CA 1
ATOM 766 C C . TYR A 1 94 ? 10.305 -4.334 -4.000 1.00 92.81 94 TYR A C 1
ATOM 768 O O . TYR A 1 94 ? 11.242 -4.138 -4.773 1.00 92.81 94 TYR A O 1
ATOM 776 N N . LYS A 1 95 ? 9.628 -5.487 -3.980 1.00 92.81 95 LYS A N 1
ATOM 777 C CA . LYS A 1 95 ? 9.930 -6.593 -4.896 1.00 92.81 95 LYS A CA 1
ATOM 778 C C . LYS A 1 95 ? 9.845 -6.145 -6.359 1.00 92.81 95 LYS A C 1
ATOM 780 O O . LYS A 1 95 ? 10.768 -6.396 -7.130 1.00 92.81 95 LYS A O 1
ATOM 785 N N . THR A 1 96 ? 8.769 -5.453 -6.728 1.00 91.12 96 THR A N 1
ATOM 786 C CA . THR A 1 96 ? 8.555 -4.928 -8.087 1.00 91.12 96 THR A CA 1
ATOM 787 C C . THR A 1 96 ? 9.580 -3.852 -8.435 1.00 91.12 96 THR A C 1
ATOM 789 O O . THR A 1 96 ? 10.196 -3.902 -9.494 1.00 91.12 96 THR A O 1
ATOM 792 N N . PHE A 1 97 ? 9.805 -2.906 -7.525 1.00 88.94 97 PHE A N 1
ATOM 793 C CA . PHE A 1 97 ? 10.713 -1.777 -7.694 1.00 88.94 97 PHE A CA 1
ATOM 794 C C . PHE A 1 97 ? 12.150 -2.241 -7.953 1.00 88.94 97 PHE A C 1
ATOM 796 O O . PHE A 1 97 ? 12.778 -1.811 -8.919 1.00 88.94 97 PHE A O 1
ATOM 803 N N . TYR A 1 98 ? 12.661 -3.170 -7.141 1.00 86.50 98 TYR A N 1
ATOM 804 C CA . TYR A 1 98 ? 14.005 -3.713 -7.333 1.00 86.50 98 TYR A CA 1
ATOM 805 C C . TYR A 1 98 ? 14.103 -4.616 -8.562 1.00 86.50 98 TYR A C 1
ATOM 807 O O . TYR A 1 98 ? 15.130 -4.604 -9.239 1.00 86.50 98 TYR A O 1
ATOM 815 N N . LYS A 1 99 ? 13.040 -5.358 -8.901 1.00 87.38 99 LYS A N 1
ATOM 816 C CA . LYS A 1 99 ? 12.998 -6.147 -10.137 1.00 87.38 99 LYS A CA 1
ATOM 817 C C . LYS A 1 99 ? 13.093 -5.248 -11.372 1.00 87.38 99 LYS A C 1
ATOM 819 O O . LYS A 1 99 ? 13.910 -5.539 -12.244 1.00 87.38 99 LYS A O 1
ATOM 824 N N . LEU A 1 100 ? 12.324 -4.157 -11.414 1.00 84.94 100 LEU A N 1
ATOM 825 C CA . LEU A 1 100 ? 12.398 -3.138 -12.467 1.00 84.94 100 LEU A CA 1
ATOM 826 C C . LEU A 1 100 ? 13.808 -2.557 -12.545 1.00 84.94 100 LEU A C 1
ATOM 828 O O . LEU A 1 100 ? 14.441 -2.675 -13.589 1.00 84.94 100 LEU A O 1
ATOM 832 N N . LYS A 1 101 ? 14.351 -2.085 -11.416 1.00 81.31 101 LYS A N 1
ATOM 833 C CA . LYS A 1 101 ? 15.713 -1.542 -11.350 1.00 81.31 101 LYS A CA 1
ATOM 834 C C . LYS A 1 101 ? 16.772 -2.510 -11.879 1.00 81.31 101 LYS A C 1
ATOM 836 O O . LYS A 1 101 ? 17.696 -2.091 -12.561 1.00 81.31 101 LYS A O 1
ATOM 841 N N . SER A 1 102 ? 16.636 -3.806 -11.598 1.00 83.06 102 SER A N 1
ATOM 842 C CA . SER A 1 102 ? 17.594 -4.819 -12.062 1.00 83.06 102 SER A CA 1
ATOM 843 C C . SER A 1 102 ? 17.515 -5.129 -13.562 1.00 83.06 102 SER A C 1
ATOM 845 O O . SER A 1 102 ? 18.447 -5.714 -14.106 1.0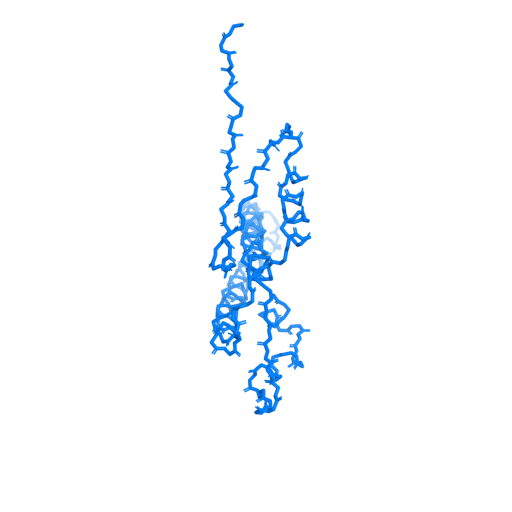0 83.06 102 SER A O 1
ATOM 847 N N . LYS A 1 103 ? 16.402 -4.788 -14.223 1.00 78.12 103 LYS A N 1
ATOM 848 C CA . LYS A 1 103 ? 16.130 -5.115 -15.631 1.00 78.12 103 LYS A CA 1
ATOM 849 C C . LYS A 1 103 ? 16.181 -3.905 -16.567 1.00 78.12 103 LYS A C 1
ATOM 851 O O . LYS A 1 103 ? 16.017 -4.086 -17.769 1.00 78.12 103 LYS A O 1
ATOM 856 N N . THR A 1 104 ? 16.355 -2.698 -16.039 1.00 71.50 104 THR A N 1
ATOM 857 C CA . THR A 1 104 ? 16.297 -1.465 -16.829 1.00 71.50 104 THR A CA 1
ATOM 858 C C . THR A 1 104 ? 17.654 -0.804 -16.924 1.00 71.50 104 THR A C 1
ATOM 860 O O . THR A 1 104 ? 18.367 -0.720 -15.925 1.00 71.50 104 THR A O 1
ATOM 863 N N . GLU A 1 105 ? 17.959 -0.248 -18.088 1.00 61.47 105 GLU A N 1
ATOM 864 C CA . GLU A 1 105 ? 19.046 0.717 -18.222 1.00 61.47 105 GLU A CA 1
ATOM 865 C C . GLU A 1 105 ? 18.590 2.054 -17.612 1.00 61.47 105 GLU A C 1
ATOM 867 O O . GLU A 1 105 ? 17.496 2.545 -17.911 1.00 61.47 105 GLU A O 1
ATOM 872 N N . GLU A 1 106 ? 19.386 2.615 -16.696 1.00 55.22 106 GLU A N 1
ATOM 873 C CA . GLU A 1 106 ? 19.092 3.915 -16.086 1.00 55.22 106 GLU A CA 1
ATOM 874 C C . GLU A 1 106 ? 19.249 5.010 -17.152 1.00 55.22 106 GLU A C 1
ATOM 876 O O . GLU A 1 106 ? 20.361 5.304 -17.590 1.00 55.22 106 GLU A O 1
ATOM 881 N N . ASN A 1 107 ? 18.133 5.613 -17.574 1.00 50.94 107 ASN A N 1
ATOM 882 C CA . ASN A 1 107 ? 18.149 6.770 -18.464 1.00 50.94 107 ASN A CA 1
ATOM 883 C C . ASN A 1 107 ? 17.955 8.050 -17.629 1.00 50.94 107 ASN A C 1
ATOM 885 O O . ASN A 1 107 ? 16.901 8.201 -16.993 1.00 50.94 107 ASN A O 1
ATOM 889 N N . PRO A 1 108 ? 18.953 8.951 -17.572 1.00 51.66 108 PRO A N 1
ATOM 890 C CA . PRO A 1 108 ? 18.820 10.213 -16.858 1.00 51.66 108 PRO A CA 1
ATOM 891 C C . PRO A 1 108 ? 17.686 11.053 -17.471 1.00 51.66 108 PRO A C 1
ATOM 893 O O . PRO A 1 108 ? 17.474 11.011 -18.684 1.00 51.66 108 PRO A O 1
ATOM 896 N N . PRO A 1 109 ? 16.941 11.816 -16.657 1.00 54.19 109 PRO A N 1
ATOM 897 C CA . PRO A 1 109 ? 15.758 12.517 -17.122 1.00 54.19 109 PRO A CA 1
ATOM 898 C C . PRO A 1 109 ? 16.173 13.729 -17.963 1.00 54.19 109 PRO A C 1
ATOM 900 O O . PRO A 1 109 ? 17.161 14.415 -17.676 1.00 54.19 109 PRO A O 1
ATOM 903 N N . GLY A 1 110 ? 15.415 13.990 -19.026 1.00 51.03 110 GLY A N 1
ATOM 904 C CA . GLY A 1 110 ? 15.679 15.101 -19.938 1.00 51.03 110 GLY A CA 1
ATOM 905 C C . GLY A 1 110 ? 15.362 16.459 -19.303 1.00 51.03 110 GLY A C 1
ATOM 906 O O . GLY A 1 110 ? 14.539 16.560 -18.397 1.00 51.03 110 GLY A O 1
ATOM 907 N N . LYS A 1 111 ? 15.961 17.544 -19.813 1.00 46.34 111 LYS A N 1
ATOM 908 C CA . LYS A 1 111 ? 15.766 18.923 -19.311 1.00 46.34 111 LYS A CA 1
ATOM 909 C C . LYS A 1 111 ? 14.285 19.304 -19.090 1.00 46.34 111 LYS A C 1
ATOM 911 O O . LYS A 1 111 ? 13.961 19.909 -18.075 1.00 46.34 111 LYS A O 1
ATOM 916 N N . GLN A 1 112 ? 13.395 18.892 -19.994 1.00 50.66 112 GLN A N 1
ATOM 917 C CA . GLN A 1 112 ? 11.949 19.158 -19.929 1.00 50.66 112 GLN A CA 1
ATOM 918 C C . GLN A 1 112 ? 11.244 18.401 -18.784 1.00 50.66 112 GLN A C 1
ATOM 920 O O . GLN A 1 112 ? 10.325 18.928 -18.162 1.00 50.66 112 GLN A O 1
ATOM 925 N N . GLU A 1 113 ? 11.694 17.186 -18.461 1.00 49.91 113 GLU A N 1
ATOM 926 C CA . GLU A 1 113 ? 11.154 16.382 -17.354 1.00 49.91 113 GLU A CA 1
ATOM 927 C C . GLU A 1 113 ? 11.594 16.947 -16.000 1.00 49.91 113 GLU A C 1
ATOM 929 O O . GLU A 1 113 ? 10.817 16.969 -15.045 1.00 49.91 113 GLU A O 1
ATOM 934 N N . ILE A 1 114 ? 12.820 17.475 -15.919 1.00 53.09 114 ILE A N 1
ATOM 935 C CA . ILE A 1 114 ? 13.326 18.147 -14.716 1.00 53.09 114 ILE A CA 1
ATOM 936 C C . ILE A 1 114 ? 12.539 19.442 -14.456 1.00 53.09 114 ILE A C 1
ATOM 938 O O . ILE A 1 114 ? 12.159 19.699 -13.314 1.00 53.09 114 ILE A O 1
ATOM 942 N N . GLU A 1 115 ? 12.237 20.224 -15.498 1.00 48.31 115 GLU A N 1
ATOM 943 C CA . GLU A 1 115 ? 11.409 21.437 -15.400 1.00 48.31 115 GLU A CA 1
ATOM 944 C C . GLU A 1 115 ? 9.984 21.120 -14.898 1.00 48.31 115 GLU A C 1
ATOM 946 O O . GLU A 1 115 ? 9.483 21.793 -13.993 1.00 48.31 115 GLU A O 1
ATOM 951 N N . ALA A 1 116 ? 9.362 20.040 -15.385 1.00 48.44 116 ALA A N 1
ATOM 952 C CA . ALA A 1 116 ? 8.052 19.582 -14.909 1.00 48.44 116 ALA A CA 1
ATOM 953 C C . ALA A 1 116 ? 8.082 19.090 -13.446 1.00 48.44 116 ALA A C 1
ATOM 955 O O . ALA A 1 116 ? 7.177 19.389 -12.662 1.00 48.44 116 ALA A O 1
ATOM 956 N N . THR A 1 117 ? 9.146 18.382 -13.055 1.00 52.44 117 THR A N 1
ATOM 957 C CA . THR A 1 117 ? 9.338 17.846 -11.694 1.00 52.44 117 THR A CA 1
ATOM 958 C C . THR A 1 117 ? 9.606 18.957 -10.676 1.00 52.44 117 THR A C 1
ATOM 960 O O . THR A 1 117 ? 9.063 18.937 -9.569 1.00 52.44 117 THR A O 1
ATOM 963 N N . GLY A 1 118 ? 10.408 19.953 -11.069 1.00 51.62 118 GLY A N 1
ATOM 964 C CA . GLY A 1 118 ? 10.672 21.157 -10.290 1.00 51.62 118 GLY A CA 1
ATOM 965 C C . GLY A 1 118 ? 9.396 21.952 -10.028 1.00 51.62 118 GLY A C 1
ATOM 966 O O . GLY A 1 118 ? 9.166 22.351 -8.900 1.00 51.62 118 GLY A O 1
ATOM 967 N N . LEU A 1 119 ? 8.504 22.103 -11.010 1.00 45.59 119 LEU A N 1
ATOM 968 C CA . LEU A 1 119 ? 7.220 22.792 -10.819 1.00 45.59 119 LEU A CA 1
ATOM 969 C C . LEU A 1 119 ? 6.243 22.014 -9.918 1.00 45.59 119 LEU A C 1
ATOM 971 O O . LEU A 1 119 ? 5.602 22.602 -9.047 1.00 45.59 119 LEU A O 1
ATOM 975 N N . LEU A 1 120 ? 6.145 20.690 -10.070 1.00 41.28 120 LEU A N 1
ATOM 976 C CA . LEU A 1 120 ? 5.205 19.853 -9.307 1.00 41.28 120 LEU A CA 1
ATOM 977 C C . LEU A 1 120 ? 5.517 19.777 -7.802 1.00 41.28 120 LEU A C 1
ATOM 979 O O . LEU A 1 120 ? 4.591 19.724 -6.989 1.00 41.28 120 LEU A O 1
ATOM 983 N N . ALA A 1 121 ? 6.795 19.809 -7.410 1.00 48.81 121 ALA A N 1
ATOM 984 C CA . ALA A 1 121 ? 7.189 19.874 -5.999 1.00 48.81 121 ALA A CA 1
ATOM 985 C C . ALA A 1 121 ? 6.859 21.236 -5.354 1.00 48.81 121 ALA A C 1
ATOM 987 O O . ALA A 1 121 ? 6.576 21.299 -4.158 1.00 48.81 121 ALA A O 1
ATOM 988 N N . LEU A 1 122 ? 6.842 22.309 -6.152 1.00 46.44 122 LEU A N 1
ATOM 989 C CA . LEU A 1 122 ? 6.584 23.683 -5.707 1.00 46.44 122 LEU A CA 1
ATOM 990 C C . LEU A 1 122 ? 5.095 24.017 -5.623 1.00 46.44 122 LEU A C 1
ATOM 992 O O . LEU A 1 122 ? 4.689 24.813 -4.784 1.00 46.44 122 LEU A O 1
ATOM 996 N N . LEU A 1 123 ? 4.260 23.356 -6.425 1.00 41.84 123 LEU A N 1
ATOM 997 C CA . LEU A 1 123 ? 2.804 23.517 -6.383 1.00 41.84 123 LEU A CA 1
ATOM 998 C C . LEU A 1 123 ? 2.142 22.828 -5.174 1.00 41.84 123 LEU A C 1
ATOM 1000 O O . LEU A 1 123 ? 0.997 23.138 -4.853 1.00 41.84 123 LEU A O 1
ATOM 1004 N N . LYS A 1 124 ? 2.836 21.907 -4.484 1.00 47.31 124 LYS A N 1
ATOM 1005 C CA . LYS A 1 124 ? 2.274 21.168 -3.335 1.00 47.31 124 LYS A CA 1
ATOM 1006 C C . LYS A 1 124 ? 2.231 21.958 -2.024 1.00 47.31 124 LYS A C 1
ATOM 1008 O O . LYS A 1 124 ? 1.431 21.608 -1.163 1.00 47.31 124 LYS A O 1
ATOM 1013 N N . ASN A 1 125 ? 3.027 23.016 -1.873 1.00 42.47 125 ASN A N 1
ATOM 1014 C CA . ASN A 1 125 ? 3.041 23.847 -0.670 1.00 42.47 125 ASN A CA 1
ATOM 1015 C C . ASN A 1 125 ? 2.841 25.303 -1.088 1.00 42.47 125 ASN A C 1
ATOM 1017 O O . ASN A 1 125 ? 3.760 25.911 -1.616 1.00 42.47 125 ASN A O 1
ATOM 1021 N N . GLY A 1 126 ? 1.643 25.854 -0.880 1.00 45.12 126 GLY A N 1
ATOM 1022 C CA . GLY A 1 126 ? 1.224 27.184 -1.347 1.00 45.12 126 GLY A CA 1
ATOM 1023 C C . GLY A 1 126 ? 1.948 28.400 -0.746 1.00 45.12 126 GLY A C 1
ATOM 1024 O O . GLY A 1 126 ? 1.300 29.414 -0.516 1.00 45.12 126 GLY A O 1
ATOM 1025 N N . TYR A 1 127 ? 3.257 28.337 -0.496 1.00 42.56 127 TYR A N 1
ATOM 1026 C CA . TYR A 1 127 ? 4.069 29.459 -0.037 1.00 42.56 127 TYR A CA 1
ATOM 1027 C C . TYR A 1 127 ? 5.416 29.525 -0.774 1.00 42.56 127 TYR A C 1
ATOM 1029 O O . TYR A 1 127 ? 6.220 28.605 -0.688 1.00 42.56 127 TYR A O 1
ATOM 1037 N N . ILE A 1 128 ? 5.616 30.677 -1.432 1.00 49.47 128 ILE A N 1
ATOM 1038 C CA . ILE A 1 128 ? 6.855 31.286 -1.955 1.00 49.47 128 ILE A CA 1
ATOM 1039 C C . ILE A 1 128 ? 7.638 30.429 -2.964 1.00 49.47 128 ILE A C 1
ATOM 1041 O O . ILE A 1 128 ? 8.246 29.418 -2.633 1.00 49.47 128 ILE A O 1
ATOM 1045 N N . GLN A 1 129 ? 7.651 30.902 -4.214 1.00 47.25 129 GLN A N 1
ATOM 1046 C CA . GLN A 1 129 ? 8.418 30.341 -5.327 1.00 47.25 129 GLN A CA 1
ATOM 1047 C C . GLN A 1 129 ? 9.923 30.336 -5.002 1.00 47.25 129 GLN A C 1
ATOM 1049 O O . GLN A 1 129 ? 10.488 31.409 -4.797 1.00 47.25 129 GLN A O 1
ATOM 1054 N N . PRO A 1 130 ? 10.602 29.179 -4.967 1.00 46.38 130 PRO A N 1
ATOM 1055 C CA . PRO A 1 130 ? 12.053 29.144 -4.913 1.00 46.38 130 PRO A CA 1
ATOM 1056 C C . PRO A 1 130 ? 12.656 29.292 -6.310 1.00 46.38 130 PRO A C 1
ATOM 1058 O O . PRO A 1 130 ? 12.160 28.732 -7.290 1.00 46.38 130 PRO A O 1
ATOM 1061 N N . GLU A 1 131 ? 13.786 29.989 -6.376 1.00 45.75 131 GLU A N 1
ATOM 1062 C CA . GLU A 1 131 ? 14.683 29.914 -7.523 1.00 45.75 131 GLU A CA 1
ATOM 1063 C C . GLU A 1 131 ? 15.418 28.569 -7.488 1.00 45.75 131 GLU A C 1
ATOM 1065 O O . GLU A 1 131 ? 16.128 28.244 -6.532 1.00 45.75 131 GLU A O 1
ATOM 1070 N N . VAL A 1 132 ? 15.222 27.763 -8.530 1.00 44.84 132 VAL A N 1
ATOM 1071 C CA . VAL A 1 132 ? 15.886 26.467 -8.690 1.00 44.84 132 VAL A CA 1
ATOM 1072 C C . VAL A 1 132 ? 16.940 26.601 -9.782 1.00 44.84 132 VAL A C 1
ATOM 1074 O O . VAL A 1 132 ? 16.611 26.803 -10.950 1.00 44.84 132 VAL A O 1
ATOM 1077 N N . GLU A 1 133 ? 18.216 26.450 -9.419 1.00 44.28 133 GLU A N 1
ATOM 1078 C CA . GLU A 1 133 ? 19.289 26.292 -10.404 1.00 44.28 133 GLU A CA 1
ATOM 1079 C C . GLU A 1 133 ? 19.459 24.799 -10.714 1.00 44.28 133 GLU A C 1
ATOM 1081 O O . GLU A 1 133 ? 19.869 24.012 -9.855 1.00 44.28 133 GLU A O 1
ATOM 1086 N N . ILE A 1 134 ? 19.146 24.410 -11.952 1.00 48.81 134 ILE A N 1
ATOM 1087 C CA . ILE A 1 134 ? 19.341 23.048 -12.455 1.00 48.81 134 ILE A CA 1
ATOM 1088 C C . ILE A 1 134 ? 20.653 23.013 -13.235 1.00 48.81 134 ILE A C 1
ATOM 1090 O O . ILE A 1 134 ? 20.786 23.663 -14.274 1.00 48.81 134 ILE A O 1
ATOM 1094 N N . LYS A 1 135 ? 21.612 22.210 -12.765 1.00 45.16 135 LYS A N 1
ATOM 1095 C CA . LYS A 1 135 ? 22.829 21.889 -13.521 1.00 45.16 135 LYS A CA 1
ATOM 1096 C C . LYS A 1 135 ? 22.829 20.415 -13.893 1.00 45.16 135 LYS A C 1
ATOM 1098 O O . LYS A 1 135 ? 22.770 19.543 -13.026 1.00 45.16 135 LYS A O 1
ATOM 1103 N N . ILE A 1 136 ? 22.897 20.171 -15.196 1.00 47.91 136 ILE A N 1
ATOM 1104 C CA . ILE A 1 136 ? 23.039 18.844 -15.789 1.00 47.91 136 ILE A CA 1
ATOM 1105 C C . ILE A 1 136 ? 24.538 18.629 -16.027 1.00 47.91 136 ILE A C 1
ATOM 1107 O O . ILE A 1 136 ? 25.185 19.495 -16.621 1.00 47.91 136 ILE A O 1
ATOM 1111 N N . ASP A 1 137 ? 25.108 17.523 -15.531 1.00 48.06 137 ASP A N 1
ATOM 1112 C CA . ASP A 1 137 ? 26.481 17.142 -15.897 1.00 48.06 137 ASP A CA 1
ATOM 1113 C C . ASP A 1 137 ? 26.574 17.031 -17.427 1.00 48.06 137 ASP A C 1
ATOM 1115 O O . ASP A 1 137 ? 25.687 16.480 -18.068 1.00 48.06 137 ASP A O 1
ATOM 1119 N N . SER A 1 138 ? 27.665 17.508 -18.020 1.00 45.34 138 SER A N 1
ATOM 1120 C CA . SER A 1 138 ? 27.941 17.402 -19.462 1.00 45.34 138 SER A CA 1
ATOM 1121 C C . SER A 1 138 ? 27.877 15.966 -20.011 1.00 45.34 138 SER A C 1
ATOM 1123 O O . SER A 1 138 ? 27.712 15.773 -21.212 1.00 45.34 138 SER A O 1
ATOM 1125 N N . GLN A 1 139 ? 27.991 14.966 -19.131 1.00 48.25 139 GLN A N 1
ATOM 1126 C CA . GLN A 1 139 ? 27.873 13.538 -19.439 1.00 48.25 139 GLN A CA 1
ATOM 1127 C C . GLN A 1 139 ? 26.542 12.915 -18.966 1.00 48.25 139 GLN A C 1
ATOM 1129 O O . GLN A 1 139 ? 26.399 11.697 -18.998 1.00 48.25 139 GLN A O 1
ATOM 1134 N N . ASN A 1 140 ? 25.581 13.723 -18.503 1.00 51.06 140 ASN A N 1
ATOM 1135 C CA . ASN A 1 140 ? 24.267 13.321 -17.978 1.00 51.06 140 ASN A CA 1
ATOM 1136 C C . ASN A 1 140 ? 24.298 12.298 -16.824 1.00 51.06 140 ASN A C 1
ATOM 1138 O O . ASN A 1 140 ? 23.314 11.609 -16.578 1.00 51.06 140 ASN A O 1
ATOM 1142 N N . ARG A 1 141 ? 25.406 12.184 -16.082 1.00 38.66 141 ARG A N 1
ATOM 1143 C CA . ARG A 1 141 ? 25.562 11.136 -15.055 1.00 38.66 141 ARG A CA 1
ATOM 1144 C C . ARG A 1 141 ? 24.839 11.435 -13.743 1.00 38.66 141 ARG A C 1
ATOM 1146 O O . ARG A 1 141 ? 24.594 10.522 -12.965 1.00 38.66 141 ARG A O 1
ATOM 1153 N N . TYR A 1 142 ? 24.533 12.701 -13.471 1.00 39.97 142 TYR A N 1
ATOM 1154 C CA . TYR A 1 142 ? 23.779 13.127 -12.292 1.00 39.97 142 TYR A CA 1
ATOM 1155 C C . TYR A 1 142 ? 23.167 14.517 -12.502 1.00 39.97 142 TYR A C 1
ATOM 1157 O O . TYR A 1 142 ? 23.628 15.303 -13.334 1.00 39.97 142 TYR A O 1
ATOM 1165 N N . ILE A 1 143 ? 22.135 14.820 -11.711 1.00 45.41 143 ILE A N 1
ATOM 1166 C CA . ILE A 1 143 ? 21.463 16.123 -11.672 1.00 45.41 143 ILE A CA 1
ATOM 1167 C C . ILE A 1 143 ? 21.715 16.749 -10.312 1.00 45.41 143 ILE A C 1
ATOM 1169 O O . ILE A 1 143 ? 21.477 16.122 -9.279 1.00 45.41 143 ILE A O 1
ATOM 1173 N N . VAL A 1 144 ? 22.179 17.996 -10.313 1.00 42.34 144 VAL A N 1
ATOM 1174 C CA . VAL A 1 144 ? 22.327 18.781 -9.088 1.00 42.34 144 VAL A CA 1
ATOM 1175 C C . VAL A 1 144 ? 21.136 19.722 -8.980 1.00 42.34 144 VAL A C 1
ATOM 1177 O O . VAL A 1 144 ? 21.010 20.659 -9.767 1.00 42.34 144 VAL A O 1
ATOM 1180 N N . LEU A 1 145 ? 20.279 19.477 -7.989 1.00 43.44 145 LEU A N 1
ATOM 1181 C CA . LEU A 1 145 ? 19.238 20.411 -7.572 1.00 43.44 145 LEU A CA 1
ATOM 1182 C C . LEU A 1 145 ? 19.796 21.252 -6.421 1.00 43.44 145 LEU A C 1
ATOM 1184 O O . LEU A 1 145 ? 20.021 20.731 -5.328 1.00 43.44 145 LEU A O 1
ATOM 1188 N N . ARG A 1 146 ? 20.060 22.542 -6.660 1.00 42.44 146 ARG A N 1
ATOM 1189 C CA . ARG A 1 146 ? 20.413 23.474 -5.579 1.00 42.44 146 ARG A CA 1
ATOM 1190 C C . ARG A 1 146 ? 19.160 24.178 -5.088 1.00 42.44 146 ARG A C 1
ATOM 1192 O O . ARG A 1 146 ? 18.525 24.917 -5.833 1.00 42.44 146 ARG A O 1
ATOM 1199 N N . TYR A 1 147 ? 18.830 23.933 -3.825 1.00 44.97 147 TYR A N 1
ATOM 1200 C CA . TYR A 1 147 ? 17.788 24.655 -3.114 1.00 44.97 147 TYR A CA 1
ATOM 1201 C C . TYR A 1 147 ? 18.391 25.913 -2.489 1.00 44.97 147 TYR A C 1
ATOM 1203 O O . TYR A 1 147 ? 19.261 25.819 -1.620 1.00 44.97 147 TYR A O 1
ATOM 1211 N N . TYR A 1 148 ? 17.926 27.080 -2.924 1.00 46.19 148 TYR A N 1
ATOM 1212 C CA . TYR A 1 148 ? 18.201 28.337 -2.244 1.00 46.19 148 TYR A CA 1
ATOM 1213 C C . TYR A 1 148 ? 17.031 28.625 -1.309 1.00 46.19 148 TYR A C 1
ATOM 1215 O O . TYR A 1 148 ? 15.922 28.910 -1.752 1.00 46.19 148 TYR A O 1
ATOM 1223 N N . HIS A 1 149 ? 17.272 28.528 -0.001 1.00 43.12 149 HIS A N 1
ATOM 1224 C CA . HIS A 1 149 ? 16.373 29.164 0.952 1.00 43.12 149 HIS A CA 1
ATOM 1225 C C . HIS A 1 149 ? 16.603 30.673 0.808 1.00 43.12 149 HIS A C 1
ATOM 1227 O O . HIS A 1 149 ? 17.762 31.087 0.948 1.00 43.12 149 HIS A O 1
ATOM 1233 N N . PRO A 1 150 ? 15.585 31.495 0.490 1.00 47.19 150 PRO A N 1
ATOM 1234 C CA . PRO A 1 150 ? 15.773 32.934 0.546 1.00 47.19 150 PRO A CA 1
ATOM 1235 C C . PRO A 1 150 ? 16.222 33.252 1.971 1.00 47.19 150 PRO A C 1
ATOM 1237 O O . PRO A 1 150 ? 15.560 32.862 2.934 1.00 47.19 150 PRO A O 1
ATOM 1240 N N . ARG A 1 151 ? 17.393 33.884 2.117 1.00 44.56 151 ARG A N 1
ATOM 1241 C CA . ARG A 1 151 ? 17.738 34.485 3.401 1.00 44.56 151 ARG A CA 1
ATOM 1242 C C . ARG A 1 151 ? 16.614 35.467 3.685 1.00 44.56 151 ARG A C 1
ATOM 1244 O O . ARG A 1 151 ? 16.367 36.363 2.883 1.00 44.56 151 ARG A O 1
ATOM 1251 N N . THR A 1 152 ? 15.897 35.254 4.780 1.00 49.69 152 THR A N 1
ATOM 1252 C CA . THR A 1 152 ? 15.200 36.355 5.421 1.00 49.69 152 THR A CA 1
ATOM 1253 C C . THR A 1 152 ? 16.313 37.296 5.839 1.00 49.69 152 THR A C 1
ATOM 1255 O O . THR A 1 152 ? 17.005 37.032 6.821 1.00 49.69 152 THR A O 1
ATOM 1258 N N . ASP A 1 153 ? 16.589 38.300 5.013 1.00 43.47 153 ASP A N 1
ATOM 1259 C CA . ASP A 1 153 ? 17.348 39.439 5.487 1.00 43.47 153 ASP A CA 1
ATOM 1260 C C . ASP A 1 153 ? 16.560 39.969 6.693 1.00 43.47 153 ASP A C 1
ATOM 1262 O O . ASP A 1 153 ? 15.377 40.301 6.591 1.00 43.47 153 ASP A O 1
ATOM 1266 N N . ASP A 1 154 ? 17.185 39.867 7.865 1.00 45.69 154 ASP A N 1
ATOM 1267 C CA . ASP A 1 154 ? 16.676 40.417 9.109 1.00 45.69 154 ASP A CA 1
ATOM 1268 C C . ASP A 1 154 ? 16.498 41.939 8.945 1.00 45.69 154 ASP A C 1
ATOM 1270 O O . ASP A 1 154 ? 17.449 42.629 8.568 1.00 45.69 154 ASP A O 1
ATOM 1274 N N . PHE A 1 155 ? 15.308 42.411 9.348 1.00 41.91 155 PHE A N 1
ATOM 1275 C CA . PHE A 1 155 ? 14.827 43.797 9.529 1.00 41.91 155 PHE A CA 1
ATOM 1276 C C . PHE A 1 155 ? 14.279 44.564 8.316 1.00 41.91 155 PHE A C 1
ATOM 1278 O O . PHE A 1 155 ? 15.047 44.964 7.416 1.00 41.91 155 PHE A O 1
#

Foldseek 3Di:
DCQLLVNCVPVVCCLVPPDPPDADADEPVVLVVLVVVLVVVVVVLVVVLVVLVVVLVVLVPPPPDPCSVVSNVVSVVVSVVSVVSNVSSVVSSVVSSVSSVVRHDHDYHDPVVVVVVLVVVVVVDPDDDWDWDWDAPPVNPDIDTDTDDPPPPDD

Radius of gyration: 22.58 Å; chains: 1; bounding box: 54×57×55 Å

pLDDT: mean 75.85, std 21.26, range [38.66, 98.38]

Organism: NCBI:txid128403

Sequence (155 aa):
MSIARGRDEQAEDLLQNTPTLVHMVIPSLCYFESLTTLDLEEKYNQDFLNKLNLQINEAERDKTSQFAQLYVSQLKQAKISFNSHTNETKERFYKTFYKLKSKTEENPPGKQEIEATGLLALLKNGYIQPEVEIKIDSQNRYIVLRYYHPRTDDF

Secondary structure (DSSP, 8-state):
-TTTTT--HHHHHHHHS--TT--EEEEHHHHHHHHHHHHHHHHHHHHHHHHHHHHHHHHHH--S-TTHHHHHHHHHHHHHHHHHHHHHHHHHHHHHHHHHHHHEEEEPPPHHHHHHHHHHHHHTS-S-PPPEEEEE-TTSS-EEEEE-PPP----